Protein AF-A0ABD0RSI5-F1 (afdb_monomer)

Mean predicted aligned error: 16.0 Å

Nearest PDB structures (foldseek):
  1cju-assembly1_A  TM=1.006E+00  e=1.281E-03  Canis lupus familiaris
  8sl4-assembly1_B  TM=8.024E-01  e=5.822E-03  Homo sapiens
  5iso-assembly2_D  TM=2.565E-01  e=7.116E+00  Homo sapiens

Sequence (90 aa):
RIHISKAALDCLNGDYEVEEGHGKDRNDFLRRHNIETFLIKQPEESLLTLPEDIMRDSTNQSDHRTSNTSFTEGTWSPELPFHNIVGKQN

pLDDT: mean 73.41, std 18.25, range [39.0, 95.25]

Foldseek 3Di:
DDKDWPVVVVVCVPPFDKDFPPVLVVDVVCVVVVITMIHTDDDDCVVVDDPPVVVVVVPPPPDDDDDDDDDDPDDADPVDHPPNPPDDDD

Solvent-accessible surface area (backbone atoms only — not comparable to full-atom values): 6080 Å² total; per-residue (Å²): 132,50,82,42,43,53,74,56,50,68,73,46,78,71,83,60,60,68,43,87,46,62,41,38,83,80,31,66,66,33,43,76,69,66,47,55,31,30,26,50,57,81,74,63,65,79,80,72,54,72,58,70,83,64,60,62,65,70,78,73,71,88,80,82,78,94,73,75,99,79,83,80,86,68,62,83,36,96,91,43,74,60,62,71,76,76,74,88,79,136

Organism: Cirrhinus mrigala (NCBI:txid683832)

Radius of gyration: 20.18 Å; Cα contacts (8 Å, |Δi|>4): 75; chains: 1; bounding box: 30×45×51 Å

Secondary structure (DSSP, 8-state):
-EEEEHHHHHTTTT-S-EEE--HHHH-HHHHHTT--EEEEPPPPGGGTS--HHHHGGGGS--------S---SS--BTTBTTGGGS----

Structure (mmCIF, N/CA/C/O backbone):
data_AF-A0ABD0RSI5-F1
#
_entry.id   AF-A0ABD0RSI5-F1
#
loop_
_atom_site.group_PDB
_atom_site.id
_atom_site.type_symbol
_atom_site.label_atom_id
_atom_site.label_alt_id
_atom_site.label_comp_id
_atom_site.label_asym_id
_atom_site.label_entity_id
_atom_site.label_seq_id
_atom_site.pdbx_PDB_ins_code
_atom_site.Cartn_x
_atom_site.Cartn_y
_atom_site.Cartn_z
_atom_site.occupancy
_atom_site.B_iso_or_equiv
_atom_site.auth_seq_id
_atom_site.auth_comp_id
_atom_site.auth_asym_id
_atom_site.auth_atom_id
_atom_site.pdbx_PDB_model_num
ATOM 1 N N . ARG A 1 1 ? -0.655 7.643 4.914 1.00 83.19 1 ARG A N 1
ATOM 2 C CA . ARG A 1 1 ? -0.751 6.351 4.190 1.00 83.19 1 ARG A CA 1
ATOM 3 C C . ARG A 1 1 ? 0.608 5.662 4.243 1.00 83.19 1 ARG A C 1
ATOM 5 O O . ARG A 1 1 ? 1.601 6.309 3.930 1.00 83.19 1 ARG A O 1
ATOM 12 N N . ILE A 1 2 ? 0.655 4.406 4.688 1.00 90.38 2 ILE A N 1
ATOM 13 C CA . ILE A 1 2 ? 1.899 3.645 4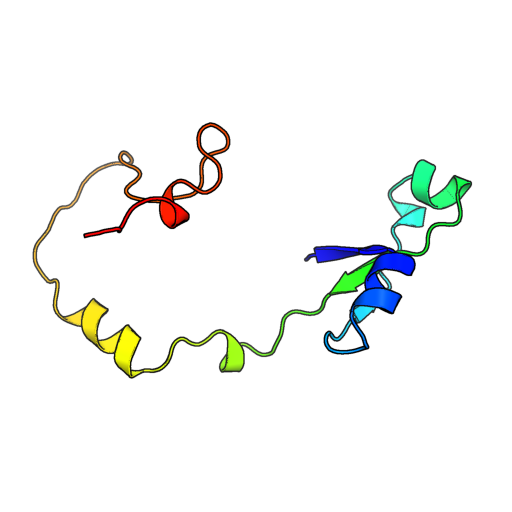.891 1.00 90.38 2 ILE A CA 1
ATOM 14 C C . ILE A 1 2 ? 2.083 2.703 3.700 1.00 90.38 2 ILE A C 1
ATOM 16 O O . ILE A 1 2 ? 1.188 1.909 3.423 1.00 90.38 2 ILE A O 1
ATOM 20 N N . HIS A 1 3 ? 3.212 2.807 2.994 1.00 93.88 3 HIS A N 1
ATOM 21 C CA . HIS A 1 3 ? 3.566 1.912 1.888 1.00 93.88 3 HIS A CA 1
ATOM 22 C C . HIS A 1 3 ? 4.421 0.753 2.397 1.00 93.88 3 HIS A C 1
ATOM 24 O O . HIS A 1 3 ? 5.434 0.975 3.058 1.00 93.88 3 HIS A O 1
ATOM 30 N N . ILE A 1 4 ? 4.052 -0.463 2.018 1.00 94.62 4 ILE A N 1
ATOM 31 C CA . ILE A 1 4 ? 4.794 -1.685 2.324 1.00 94.62 4 ILE A CA 1
ATOM 32 C C . ILE A 1 4 ? 5.023 -2.498 1.049 1.00 94.62 4 ILE A C 1
ATOM 34 O O . ILE A 1 4 ? 4.291 -2.360 0.068 1.00 94.62 4 ILE A O 1
ATOM 38 N N . SER A 1 5 ? 6.055 -3.336 1.038 1.00 95.00 5 SER A N 1
ATOM 39 C CA . SER A 1 5 ? 6.271 -4.314 -0.032 1.00 95.00 5 SER A CA 1
ATOM 40 C C . SER A 1 5 ? 5.480 -5.594 0.237 1.00 95.00 5 SER A C 1
ATOM 42 O O . SER A 1 5 ? 5.082 -5.854 1.373 1.00 95.00 5 SER A O 1
ATOM 44 N N . LYS A 1 6 ? 5.310 -6.435 -0.789 1.00 92.88 6 LYS A N 1
ATOM 45 C CA . LYS A 1 6 ? 4.742 -7.784 -0.628 1.00 92.88 6 LYS A CA 1
ATOM 46 C C . LYS A 1 6 ? 5.435 -8.599 0.469 1.00 92.88 6 LYS A C 1
ATOM 48 O O . LYS A 1 6 ? 4.770 -9.165 1.318 1.00 92.88 6 LYS A O 1
ATOM 53 N 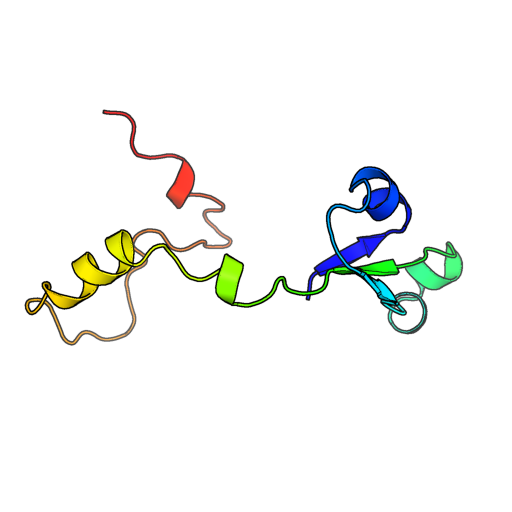N . ALA A 1 7 ? 6.767 -8.571 0.506 1.00 93.12 7 ALA A N 1
ATOM 54 C CA . ALA A 1 7 ? 7.536 -9.293 1.518 1.00 93.12 7 ALA A CA 1
ATOM 55 C C . ALA A 1 7 ? 7.230 -8.817 2.948 1.00 93.12 7 ALA A C 1
ATOM 57 O O . ALA A 1 7 ? 7.193 -9.624 3.867 1.00 93.12 7 ALA A O 1
ATOM 58 N N . ALA A 1 8 ? 6.998 -7.514 3.145 1.00 93.62 8 ALA A N 1
ATOM 59 C CA . ALA A 1 8 ? 6.576 -7.003 4.444 1.00 93.62 8 ALA A CA 1
ATOM 60 C C . ALA A 1 8 ? 5.138 -7.433 4.778 1.00 93.62 8 ALA A C 1
ATOM 62 O O . ALA A 1 8 ? 4.883 -7.806 5.917 1.00 93.62 8 ALA A O 1
ATOM 63 N N . LEU A 1 9 ? 4.227 -7.425 3.793 1.00 93.19 9 LEU A N 1
ATOM 64 C CA . LEU A 1 9 ? 2.845 -7.898 3.947 1.00 93.19 9 LEU A CA 1
ATOM 65 C C . LEU A 1 9 ? 2.778 -9.366 4.389 1.00 93.19 9 LEU A C 1
ATOM 67 O O . LEU A 1 9 ? 2.015 -9.692 5.293 1.00 93.19 9 LEU A O 1
ATOM 71 N N . ASP A 1 10 ? 3.618 -10.225 3.814 1.00 92.88 10 ASP A N 1
ATOM 72 C CA . ASP A 1 10 ? 3.679 -11.646 4.177 1.00 92.88 10 ASP A CA 1
ATOM 73 C C . ASP A 1 10 ? 4.102 -11.846 5.648 1.00 92.88 10 ASP A C 1
ATOM 75 O O . ASP A 1 10 ? 3.662 -12.788 6.308 1.00 92.88 10 ASP A O 1
ATOM 79 N N . CYS A 1 11 ? 4.902 -10.923 6.192 1.00 93.38 11 CYS A N 1
ATOM 80 C CA . CYS A 1 11 ? 5.315 -10.910 7.598 1.00 93.38 11 CYS A CA 1
ATOM 81 C C . CYS A 1 11 ? 4.282 -10.281 8.548 1.00 93.38 11 CYS A C 1
ATOM 83 O O . CYS A 1 11 ? 4.459 -10.366 9.758 1.00 93.38 11 CYS A O 1
ATOM 85 N N . LEU A 1 12 ? 3.239 -9.626 8.028 1.00 89.88 12 LEU A N 1
ATOM 86 C CA . LEU A 1 12 ? 2.189 -8.971 8.821 1.00 89.88 12 LEU A CA 1
ATOM 87 C C . LEU A 1 12 ? 1.027 -9.922 9.161 1.00 89.88 12 LEU A C 1
ATOM 89 O O . LEU A 1 12 ? 0.045 -9.480 9.745 1.00 89.88 12 LEU A O 1
ATOM 93 N N . ASN A 1 13 ? 1.110 -11.200 8.764 1.00 86.94 13 ASN A N 1
ATOM 94 C CA . ASN A 1 13 ? 0.163 -12.280 9.090 1.00 86.94 13 ASN A CA 1
ATOM 95 C C . ASN A 1 13 ? -1.326 -12.008 8.780 1.00 86.94 13 ASN A C 1
ATOM 97 O O . ASN A 1 13 ? -2.184 -12.791 9.179 1.00 86.94 13 ASN A O 1
ATOM 101 N N . GLY A 1 14 ? -1.636 -10.959 8.015 1.00 84.88 14 GLY A N 1
ATOM 102 C CA . GLY A 1 14 ? -3.010 -10.537 7.736 1.00 84.88 14 GLY A CA 1
ATOM 103 C C . GLY A 1 14 ? -3.652 -9.695 8.843 1.00 84.88 14 GLY A C 1
ATOM 104 O O . GLY A 1 14 ? -4.847 -9.432 8.765 1.00 84.88 14 GLY A O 1
ATOM 105 N N . ASP A 1 15 ? -2.879 -9.228 9.827 1.00 87.06 15 ASP A N 1
ATOM 106 C CA . ASP A 1 15 ? -3.377 -8.390 10.929 1.00 87.06 15 ASP A CA 1
ATOM 107 C C . ASP A 1 15 ? -3.819 -6.994 10.463 1.00 87.06 15 ASP A C 1
ATOM 109 O O . ASP A 1 15 ? -4.538 -6.281 11.164 1.00 87.06 15 ASP A O 1
ATOM 113 N N . TYR A 1 16 ? -3.384 -6.593 9.268 1.00 89.69 16 TYR A N 1
ATOM 114 C CA . TYR A 1 16 ? -3.674 -5.295 8.683 1.00 89.69 16 TYR A CA 1
ATOM 115 C C . TYR A 1 16 ? -4.402 -5.450 7.357 1.00 89.69 16 TYR A C 1
ATOM 117 O O . TYR A 1 16 ? -3.960 -6.171 6.460 1.00 89.69 16 TYR A O 1
ATOM 125 N N . GLU A 1 17 ? -5.478 -4.685 7.198 1.00 90.50 17 GLU A N 1
ATOM 126 C CA . GLU A 1 17 ? -6.095 -4.510 5.894 1.00 90.50 17 GLU A CA 1
ATOM 127 C C . GLU A 1 17 ? -5.214 -3.655 4.987 1.00 90.50 17 GLU A C 1
ATOM 129 O O . GLU A 1 17 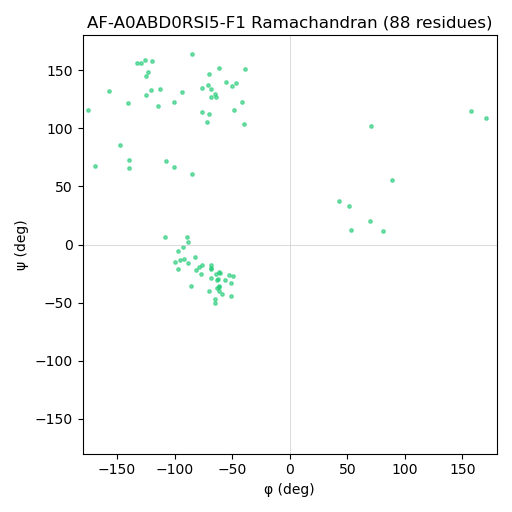? -4.680 -2.616 5.392 1.00 90.50 17 GLU A O 1
ATOM 134 N N . VAL A 1 18 ? -5.101 -4.070 3.727 1.00 93.38 18 VAL A N 1
ATOM 135 C CA . VAL A 1 18 ? -4.273 -3.383 2.737 1.00 93.38 18 VAL A CA 1
ATOM 136 C C . VAL A 1 18 ? -4.998 -3.159 1.415 1.00 93.38 18 VAL A C 1
ATOM 138 O O . VAL A 1 18 ? -5.935 -3.871 1.062 1.00 93.38 18 VAL A O 1
ATOM 141 N N . GLU A 1 19 ? -4.539 -2.153 0.678 1.00 94.25 19 GLU A N 1
ATOM 142 C CA . GLU A 1 19 ? -4.964 -1.793 -0.677 1.00 94.25 19 GLU A CA 1
ATOM 143 C C . GLU A 1 19 ? -3.772 -1.868 -1.640 1.00 94.25 19 GLU A C 1
ATOM 145 O O . GLU A 1 19 ? -2.616 -1.756 -1.221 1.00 94.25 19 GLU A O 1
ATOM 150 N N . GLU A 1 20 ? -4.023 -2.017 -2.942 1.00 92.62 20 GLU A N 1
ATOM 151 C CA . GLU A 1 20 ? -2.953 -1.946 -3.940 1.00 92.62 20 GLU A CA 1
ATOM 152 C C . GLU A 1 20 ? -2.314 -0.550 -3.967 1.00 92.62 20 GLU A C 1
ATOM 154 O O . GLU A 1 20 ? -2.980 0.479 -4.076 1.00 92.62 20 GLU A O 1
ATOM 159 N N . GLY A 1 21 ? -0.985 -0.511 -3.842 1.00 91.38 21 GLY A N 1
ATOM 160 C CA . GLY A 1 21 ? -0.228 0.736 -3.727 1.00 91.38 21 GLY A CA 1
ATOM 161 C C . GLY A 1 21 ? 0.274 1.318 -5.047 1.00 91.38 21 GLY A C 1
ATOM 162 O O . GLY A 1 21 ? 0.765 2.447 -5.045 1.00 91.38 21 GLY A O 1
ATOM 163 N N . HIS A 1 22 ? 0.219 0.547 -6.141 1.00 91.19 22 HIS A N 1
ATOM 164 C CA . HIS A 1 22 ? 0.721 0.909 -7.479 1.00 91.19 22 HIS A CA 1
ATOM 165 C C . HIS A 1 22 ? 2.098 1.611 -7.480 1.00 91.19 22 HIS A C 1
ATOM 167 O O . HIS A 1 22 ? 2.377 2.513 -8.269 1.00 91.19 22 HIS A O 1
ATOM 173 N N . GLY A 1 23 ? 3.012 1.191 -6.599 1.00 89.12 23 GLY A N 1
ATOM 174 C CA . GLY A 1 23 ? 4.328 1.814 -6.437 1.00 89.12 23 GLY A CA 1
ATOM 175 C C . GLY A 1 23 ? 5.186 1.770 -7.703 1.00 89.12 23 GLY A C 1
ATOM 176 O O . GLY A 1 23 ? 6.021 2.650 -7.908 1.00 89.12 23 GLY A O 1
ATOM 177 N N . LYS A 1 24 ? 4.931 0.800 -8.590 1.00 89.06 24 LYS A N 1
ATOM 178 C CA . LYS A 1 24 ? 5.591 0.660 -9.896 1.00 89.06 24 LYS A CA 1
ATOM 179 C C . LYS A 1 24 ? 5.320 1.844 -10.833 1.00 89.06 24 LYS A C 1
ATOM 181 O O . LYS A 1 24 ? 6.196 2.194 -11.617 1.00 89.06 24 LYS A O 1
ATOM 186 N N . ASP A 1 25 ? 4.162 2.491 -10.730 1.00 90.31 25 ASP A N 1
ATOM 187 C CA . ASP A 1 25 ? 3.810 3.618 -11.606 1.00 90.31 25 ASP A CA 1
ATOM 188 C C . ASP A 1 25 ? 4.517 4.906 -11.183 1.00 90.31 25 ASP A C 1
ATOM 190 O O . ASP A 1 25 ? 4.771 5.795 -11.994 1.00 90.31 25 ASP A O 1
ATOM 194 N N . ARG A 1 26 ? 4.876 4.991 -9.899 1.00 89.69 26 ARG A N 1
ATOM 195 C CA . ARG A 1 26 ? 5.505 6.168 -9.294 1.00 89.69 26 ARG A CA 1
ATOM 196 C C . ARG A 1 26 ? 7.023 6.078 -9.214 1.00 89.69 26 ARG A C 1
ATOM 198 O O . ARG A 1 26 ? 7.673 7.106 -9.042 1.00 89.69 26 ARG A O 1
ATOM 205 N N . ASN A 1 27 ? 7.590 4.874 -9.262 1.00 90.88 27 ASN A N 1
ATOM 206 C CA . ASN A 1 27 ? 9.017 4.668 -9.059 1.00 90.88 27 ASN A CA 1
ATOM 207 C C . ASN A 1 27 ? 9.590 3.606 -10.012 1.00 90.88 27 ASN A C 1
ATOM 209 O O . ASN A 1 27 ? 9.215 2.432 -9.983 1.00 90.88 27 ASN A O 1
ATOM 213 N N . ASP A 1 28 ? 10.579 4.023 -10.804 1.00 93.81 28 ASP A N 1
ATOM 214 C CA . ASP A 1 28 ? 11.271 3.171 -11.772 1.00 93.81 28 ASP A CA 1
ATOM 215 C C . ASP A 1 28 ? 12.001 1.981 -11.152 1.00 93.81 28 ASP A C 1
ATOM 217 O O . ASP A 1 28 ? 12.052 0.915 -11.761 1.00 93.81 28 ASP A O 1
ATOM 221 N N . PHE A 1 29 ? 12.574 2.135 -9.958 1.00 93.88 29 PHE A N 1
ATOM 222 C CA . PHE A 1 29 ? 13.257 1.047 -9.260 1.00 93.88 29 PHE A CA 1
ATOM 223 C C . PHE A 1 29 ? 12.263 -0.058 -8.897 1.00 93.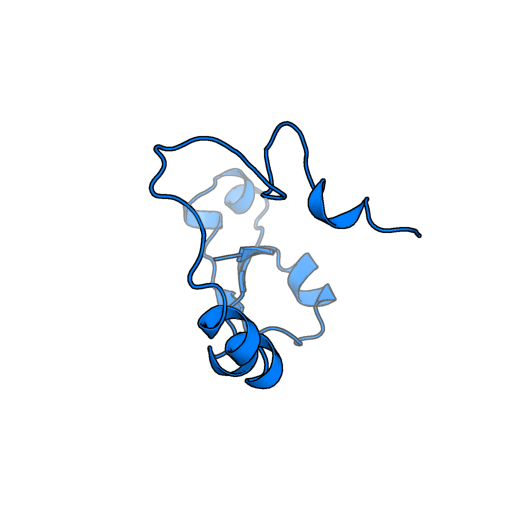88 29 PHE A C 1
ATOM 225 O O . PHE A 1 29 ? 12.497 -1.228 -9.199 1.00 93.88 29 PHE A O 1
ATOM 232 N N . LEU A 1 30 ? 11.107 0.320 -8.343 1.00 93.19 30 LEU A N 1
ATOM 233 C CA . LEU A 1 30 ? 10.042 -0.630 -8.017 1.00 93.19 30 LEU A CA 1
ATOM 234 C C . LEU A 1 30 ? 9.530 -1.345 -9.272 1.00 93.19 30 LEU A C 1
ATOM 236 O O . LEU A 1 30 ? 9.316 -2.556 -9.248 1.00 93.19 30 LEU A O 1
ATOM 240 N N . ARG A 1 31 ? 9.399 -0.622 -10.390 1.00 92.69 31 ARG A N 1
ATOM 241 C CA . ARG A 1 31 ? 9.002 -1.198 -11.679 1.00 92.69 31 ARG A CA 1
ATOM 242 C C . ARG A 1 31 ? 10.033 -2.182 -12.230 1.00 92.69 31 ARG A C 1
ATOM 244 O O . ARG A 1 31 ? 9.668 -3.301 -12.576 1.00 92.69 31 ARG A O 1
ATOM 251 N N . ARG A 1 32 ? 11.312 -1.796 -12.281 1.00 95.19 32 ARG A N 1
ATOM 252 C CA . ARG A 1 32 ? 12.408 -2.625 -12.822 1.00 95.19 32 ARG A CA 1
ATOM 253 C C . ARG A 1 32 ? 12.618 -3.911 -12.031 1.00 95.19 32 ARG A C 1
ATOM 255 O O . ARG A 1 32 ? 12.880 -4.947 -12.628 1.00 95.19 32 ARG A O 1
ATOM 262 N N . HIS A 1 33 ? 12.474 -3.852 -10.710 1.00 94.38 33 HIS A N 1
ATOM 263 C CA . HIS A 1 33 ? 12.605 -5.018 -9.835 1.00 94.38 33 HIS A CA 1
ATOM 264 C C . HIS A 1 33 ? 11.283 -5.769 -9.620 1.00 94.38 33 HIS A C 1
ATOM 266 O O . HIS A 1 33 ? 11.227 -6.689 -8.809 1.00 94.38 33 HIS A O 1
ATOM 272 N N . ASN A 1 34 ? 10.221 -5.386 -10.338 1.00 91.69 34 ASN A N 1
ATOM 273 C CA . ASN A 1 34 ? 8.886 -5.965 -10.228 1.00 91.69 34 ASN A CA 1
ATOM 274 C C . ASN A 1 34 ? 8.352 -6.016 -8.780 1.00 91.69 34 ASN A C 1
ATOM 276 O O . ASN A 1 34 ? 7.595 -6.913 -8.415 1.00 91.69 34 ASN A O 1
ATOM 280 N N . ILE A 1 35 ? 8.712 -5.030 -7.957 1.00 93.25 35 ILE A N 1
ATOM 281 C CA . ILE A 1 35 ? 8.323 -4.974 -6.548 1.00 93.25 35 ILE A CA 1
ATOM 282 C C . ILE A 1 35 ? 6.859 -4.547 -6.461 1.00 93.25 35 ILE A C 1
ATOM 284 O O . ILE A 1 35 ? 6.491 -3.430 -6.826 1.00 93.25 35 ILE A O 1
ATOM 288 N N . GLU A 1 36 ? 6.013 -5.457 -5.991 1.00 93.62 36 GLU A N 1
ATOM 289 C CA . GLU A 1 36 ? 4.624 -5.168 -5.639 1.00 93.62 36 GLU A CA 1
ATOM 290 C C . GLU A 1 36 ? 4.568 -4.426 -4.304 1.00 93.62 36 GLU A C 1
ATOM 292 O O . GLU A 1 36 ? 5.245 -4.792 -3.336 1.00 93.62 36 GLU A O 1
ATOM 297 N N . THR A 1 37 ? 3.760 -3.371 -4.267 1.00 95.25 37 THR A N 1
ATOM 298 C CA . THR A 1 37 ? 3.587 -2.524 -3.087 1.00 95.25 37 THR A CA 1
ATOM 299 C C . THR A 1 37 ? 2.128 -2.436 -2.700 1.00 95.25 37 THR A C 1
ATOM 301 O O . THR A 1 37 ? 1.271 -2.303 -3.576 1.00 95.25 37 THR A O 1
ATOM 304 N N . PHE A 1 38 ? 1.886 -2.363 -1.402 1.00 94.88 38 PHE A N 1
ATOM 305 C CA . PHE A 1 38 ? 0.572 -2.242 -0.800 1.00 94.88 38 PHE A CA 1
ATOM 306 C C . PHE A 1 38 ? 0.527 -1.037 0.138 1.00 94.88 38 PHE A C 1
ATOM 308 O O . PHE A 1 38 ? 1.558 -0.531 0.589 1.00 94.88 38 PHE A O 1
ATOM 315 N N . LEU A 1 39 ? -0.681 -0.563 0.399 1.00 94.69 39 LEU A N 1
ATOM 316 C CA . LEU A 1 39 ? -0.995 0.546 1.282 1.00 94.69 39 LEU A CA 1
ATOM 317 C C . LEU A 1 39 ? -1.784 0.011 2.469 1.00 94.69 39 LEU A C 1
ATOM 319 O O . LEU A 1 39 ? -2.871 -0.518 2.270 1.00 94.69 39 LEU A O 1
ATOM 323 N N . ILE A 1 40 ? -1.271 0.166 3.689 1.00 93.25 40 ILE A N 1
ATOM 324 C CA . ILE A 1 40 ? -2.033 -0.201 4.890 1.00 93.25 40 ILE A CA 1
ATOM 325 C C . ILE A 1 40 ? -3.203 0.773 5.051 1.00 93.25 40 ILE A C 1
ATOM 327 O O . ILE A 1 40 ? -3.000 1.997 5.047 1.00 93.25 40 ILE A O 1
ATOM 331 N N . LYS A 1 41 ? -4.417 0.227 5.176 1.00 90.50 41 LYS A N 1
ATOM 332 C CA . LYS A 1 41 ? -5.619 1.002 5.477 1.00 90.50 41 LYS A CA 1
ATOM 333 C C . LYS A 1 41 ? -5.564 1.506 6.910 1.00 90.50 41 LYS A C 1
ATOM 335 O O . LYS A 1 41 ? -5.024 0.849 7.797 1.00 90.50 41 LYS A O 1
ATOM 340 N N . GLN A 1 42 ? -6.120 2.691 7.135 1.00 81.19 42 GLN A N 1
ATOM 341 C CA . GLN A 1 42 ? -6.289 3.156 8.504 1.00 81.19 42 GLN A CA 1
ATOM 342 C C . GLN A 1 42 ? -7.339 2.279 9.194 1.00 81.19 42 GLN A C 1
ATOM 344 O O . GLN A 1 42 ? -8.373 2.012 8.579 1.00 81.19 42 GLN A O 1
ATOM 349 N N . PRO A 1 43 ? -7.080 1.820 10.430 1.00 73.94 43 PRO A N 1
ATOM 350 C CA . PRO A 1 43 ? -8.122 1.202 11.232 1.00 73.94 43 PRO A CA 1
ATOM 351 C C . PRO A 1 43 ? -9.240 2.219 11.480 1.00 73.94 43 PRO A C 1
ATOM 353 O O . PRO A 1 43 ? -8.988 3.426 11.507 1.00 73.94 43 PRO A O 1
ATOM 356 N N . GLU A 1 44 ? -10.462 1.724 11.666 1.00 70.94 44 GLU A N 1
ATOM 357 C CA . GLU A 1 44 ? -11.617 2.543 12.039 1.00 70.94 44 GLU A CA 1
ATOM 358 C C . GLU A 1 44 ? -11.267 3.437 13.243 1.00 70.94 44 GLU A C 1
ATOM 360 O O . GLU A 1 44 ? -10.653 2.976 14.212 1.00 70.94 44 GLU A O 1
ATOM 365 N N . GLU A 1 45 ? -11.668 4.712 13.189 1.00 60.62 45 GLU A N 1
ATOM 366 C CA . GLU A 1 45 ? -11.392 5.752 14.203 1.00 60.62 45 GLU A CA 1
ATOM 367 C C . GLU A 1 45 ? -11.713 5.288 15.639 1.00 60.62 45 GLU A C 1
ATOM 369 O O . GLU A 1 45 ? -11.079 5.711 16.607 1.00 60.62 45 GLU A O 1
ATOM 374 N N . SER A 1 46 ? -12.647 4.343 15.782 1.00 58.09 46 SER A N 1
ATOM 375 C CA . SER A 1 46 ? -13.026 3.699 17.042 1.00 58.09 46 SER A CA 1
ATOM 376 C C . SER A 1 46 ? -11.858 3.030 17.781 1.00 58.09 46 SER A C 1
ATOM 378 O O . SER A 1 46 ? -11.881 2.976 19.005 1.00 58.09 46 SER A O 1
ATOM 380 N N . LEU A 1 47 ? -10.836 2.535 17.072 1.00 59.38 47 LEU A N 1
ATOM 381 C CA . LEU A 1 47 ? -9.638 1.922 17.674 1.00 59.38 47 LEU A CA 1
ATOM 382 C C . LEU A 1 47 ? -8.529 2.935 17.986 1.00 59.38 47 LEU A C 1
ATOM 384 O O . LEU A 1 47 ? -7.590 2.620 18.715 1.00 59.38 47 LEU A O 1
ATOM 388 N N . LEU A 1 48 ? -8.620 4.136 17.414 1.00 62.75 48 LEU A N 1
ATOM 389 C CA . LEU A 1 48 ? -7.689 5.243 17.647 1.00 62.75 48 LEU A CA 1
ATOM 390 C C . LEU A 1 48 ? -8.204 6.204 18.724 1.00 62.75 48 LEU A C 1
ATOM 392 O O . LEU A 1 48 ? -7.443 7.033 19.227 1.00 62.75 48 LEU A O 1
ATOM 396 N N . THR A 1 49 ? -9.484 6.091 19.088 1.00 58.97 49 THR A N 1
ATOM 397 C CA . THR A 1 49 ? -10.081 6.879 20.161 1.00 58.97 49 THR A CA 1
ATOM 398 C C . THR A 1 49 ? -9.493 6.397 21.483 1.00 58.97 49 THR A C 1
ATOM 400 O O . THR A 1 49 ? -9.719 5.262 21.905 1.00 58.97 49 THR A O 1
ATOM 403 N N . LEU A 1 50 ? -8.696 7.252 22.129 1.00 65.38 50 LEU A N 1
ATOM 404 C CA . LEU A 1 50 ? -8.209 6.981 23.478 1.00 65.38 50 LEU A CA 1
ATOM 405 C C . LEU A 1 50 ? -9.413 6.719 24.399 1.00 65.38 50 LEU A C 1
ATOM 407 O O . LEU A 1 50 ? -10.416 7.426 24.270 1.00 65.38 50 LEU A O 1
ATOM 411 N N . PRO A 1 51 ? -9.329 5.747 25.327 1.00 70.44 51 PRO A N 1
ATOM 412 C CA . PRO A 1 51 ? -10.376 5.509 26.313 1.00 70.44 51 PRO A CA 1
ATOM 413 C C . PRO A 1 51 ? -10.825 6.821 26.965 1.00 70.44 51 PRO A C 1
ATOM 415 O O . PRO A 1 51 ? -9.992 7.672 27.289 1.00 70.44 51 PRO A O 1
ATOM 418 N N . GLU A 1 52 ? -12.132 6.979 27.178 1.00 64.88 52 GLU A N 1
ATOM 419 C CA . GLU A 1 52 ? -12.744 8.201 27.731 1.00 64.88 52 GLU A CA 1
ATOM 420 C C . GLU A 1 52 ? -12.102 8.646 29.053 1.00 64.88 52 GLU A C 1
ATOM 422 O O . GLU A 1 52 ? -12.074 9.835 29.376 1.00 64.88 52 GLU A O 1
ATOM 427 N N . ASP A 1 53 ? -11.527 7.699 29.790 1.00 60.50 53 ASP A N 1
ATOM 428 C CA . ASP A 1 53 ? -10.825 7.917 31.052 1.00 60.50 53 ASP A CA 1
ATOM 429 C C . ASP A 1 53 ? -9.556 8.774 30.893 1.00 60.50 53 ASP A C 1
ATOM 431 O O . ASP A 1 53 ? -9.173 9.468 31.830 1.00 60.50 53 ASP A O 1
ATOM 435 N N . ILE A 1 54 ? -8.940 8.786 29.703 1.00 62.31 54 ILE A N 1
ATOM 436 C CA . ILE A 1 54 ? -7.780 9.627 29.367 1.00 62.31 54 ILE A CA 1
ATOM 437 C C . ILE A 1 54 ? -8.230 11.020 28.889 1.00 62.31 54 ILE A C 1
ATOM 439 O O . ILE A 1 54 ? -7.592 12.021 29.207 1.00 62.31 54 ILE A O 1
ATOM 443 N N . MET A 1 55 ? -9.353 11.125 28.163 1.00 64.50 55 MET A N 1
ATOM 444 C CA . MET A 1 55 ? -9.840 12.415 27.639 1.00 64.50 55 MET A CA 1
ATOM 445 C C . MET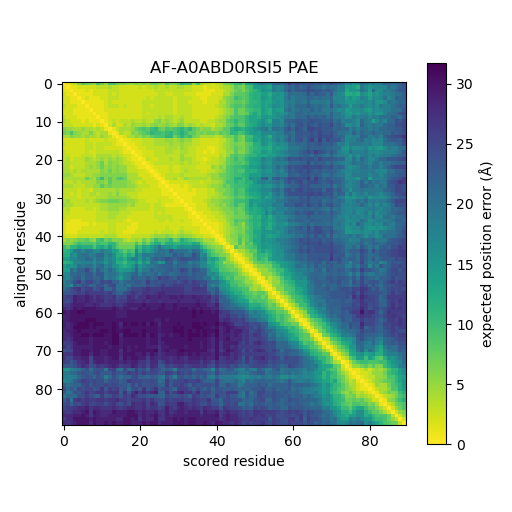 A 1 55 ? -10.333 13.377 28.734 1.00 64.50 55 MET A C 1
ATOM 447 O O . MET A 1 55 ? -10.230 14.594 28.570 1.00 64.50 55 MET A O 1
ATOM 451 N N . ARG A 1 56 ? -10.834 12.867 29.867 1.00 58.62 56 ARG A N 1
ATOM 452 C CA . ARG A 1 56 ? -11.362 13.699 30.970 1.00 58.62 56 ARG A CA 1
ATOM 453 C C . ARG A 1 56 ? -10.295 14.523 31.708 1.00 58.62 56 ARG A C 1
ATOM 455 O O . ARG A 1 56 ? -10.644 15.525 32.327 1.00 58.62 56 ARG A O 1
ATOM 462 N N . ASP A 1 57 ? -9.015 14.157 31.620 1.00 53.09 57 ASP A N 1
ATOM 463 C CA . ASP A 1 57 ? -7.919 14.917 32.249 1.00 53.09 57 ASP A CA 1
ATOM 464 C C . ASP A 1 57 ? -7.559 16.200 31.470 1.00 53.09 57 ASP A C 1
ATOM 466 O O . ASP A 1 57 ? -6.985 17.146 32.007 1.00 53.09 57 ASP A O 1
ATOM 470 N N . SER A 1 58 ? -7.971 16.286 30.199 1.00 53.06 58 SER A N 1
ATOM 471 C CA . SER A 1 58 ? -7.687 17.448 29.344 1.00 53.06 58 SER A CA 1
ATOM 472 C C . SER A 1 58 ? -8.605 18.647 29.614 1.00 53.06 58 SER A C 1
ATOM 474 O O . SER A 1 58 ? -8.269 19.771 29.251 1.00 53.06 58 SER A O 1
ATOM 476 N N . THR A 1 59 ? -9.762 18.450 30.257 1.00 50.25 59 THR A N 1
ATOM 477 C CA . THR A 1 59 ? -10.763 19.517 3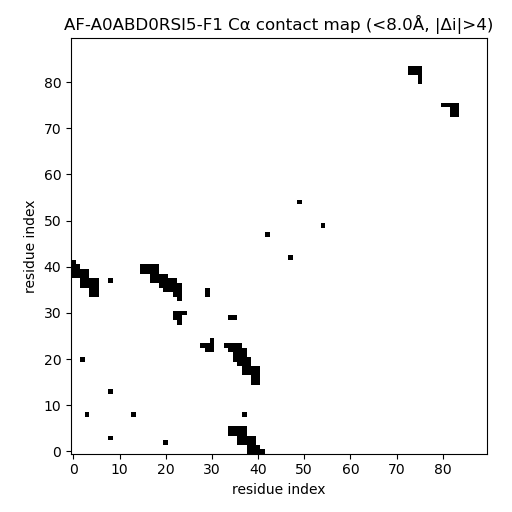0.451 1.00 50.25 59 THR A CA 1
ATOM 478 C C . THR A 1 59 ? -10.631 20.289 31.766 1.00 50.25 59 THR A C 1
ATOM 480 O O . THR A 1 59 ? -11.374 21.245 31.965 1.00 50.25 59 THR A O 1
ATOM 483 N N . ASN A 1 60 ? -9.688 19.928 32.646 1.00 49.31 60 ASN A N 1
ATOM 484 C CA . ASN A 1 60 ? -9.497 20.589 33.949 1.00 49.31 60 ASN A CA 1
ATOM 485 C C . ASN A 1 60 ? -8.234 21.463 34.052 1.00 49.31 60 ASN A C 1
ATOM 487 O O . ASN A 1 60 ? -7.947 21.988 35.125 1.00 49.31 60 ASN A O 1
ATOM 491 N N . GLN A 1 61 ? -7.493 21.677 32.962 1.00 50.62 61 GLN A N 1
ATOM 492 C CA . GLN A 1 61 ? -6.329 22.574 32.960 1.00 50.62 61 GLN A CA 1
ATOM 493 C C . GLN A 1 61 ? -6.678 23.931 32.347 1.00 50.62 61 GLN A C 1
ATOM 495 O O . GLN A 1 61 ? -6.201 24.321 31.285 1.00 50.62 61 GLN A O 1
ATOM 500 N N . SER A 1 62 ? -7.535 24.674 33.040 1.00 47.75 62 SER A N 1
ATOM 501 C CA . SER A 1 62 ? -7.798 26.081 32.758 1.00 47.75 62 SER A CA 1
ATOM 502 C C . SER A 1 62 ? -6.771 26.973 33.457 1.00 47.75 62 SER A C 1
ATOM 504 O O . SER A 1 62 ? -7.177 27.744 34.308 1.00 47.75 62 SER A O 1
ATOM 506 N N . ASP A 1 63 ? -5.470 26.858 33.165 1.00 49.62 63 ASP A N 1
ATOM 507 C CA . ASP A 1 63 ? -4.478 27.823 33.681 1.00 49.62 63 ASP A CA 1
ATOM 508 C C . ASP A 1 63 ? -3.089 27.681 33.035 1.00 49.62 63 ASP A C 1
ATOM 510 O O . ASP A 1 63 ? -2.152 27.301 33.724 1.00 49.62 63 ASP A O 1
ATOM 514 N N . HIS A 1 64 ? -2.899 27.975 31.737 1.00 45.75 64 HIS A N 1
ATOM 515 C CA . HIS A 1 64 ? -1.634 28.576 31.251 1.00 45.75 64 HIS A CA 1
ATOM 516 C C . HIS A 1 64 ? -1.609 28.960 29.753 1.00 45.75 64 HIS A C 1
ATOM 518 O O . HIS A 1 64 ? -1.535 28.128 28.860 1.00 45.75 64 HIS A O 1
ATOM 524 N N . ARG A 1 65 ? -1.481 30.279 29.545 1.00 42.88 65 ARG A N 1
ATOM 525 C CA . ARG A 1 65 ? -0.652 30.971 28.535 1.00 42.88 65 ARG A CA 1
ATOM 526 C C . ARG A 1 65 ? -1.039 30.899 27.051 1.00 42.88 65 ARG A C 1
ATOM 528 O O . ARG A 1 65 ? -0.605 30.052 26.284 1.00 42.88 65 ARG A O 1
ATOM 535 N N . THR A 1 66 ? -1.634 32.006 26.609 1.00 52.50 66 THR A N 1
ATOM 536 C CA . THR A 1 66 ? -1.360 32.613 25.299 1.00 52.50 66 THR A CA 1
ATOM 537 C C . THR A 1 66 ? 0.155 32.737 25.080 1.00 52.50 66 THR A C 1
ATOM 539 O O . THR A 1 66 ? 0.814 33.471 25.821 1.00 52.50 66 THR A O 1
ATOM 542 N N . SER A 1 67 ? 0.740 32.051 24.096 1.00 45.75 67 SER A N 1
ATOM 543 C CA . SER A 1 67 ? 2.127 32.285 23.666 1.00 45.75 67 SER A CA 1
ATOM 544 C C . SER A 1 67 ? 2.356 31.815 22.231 1.00 45.75 67 SER A C 1
ATOM 546 O O . SER A 1 67 ? 1.983 30.710 21.853 1.00 45.75 67 SER A O 1
ATOM 548 N N . ASN A 1 68 ? 2.982 32.704 21.461 1.00 45.91 68 ASN A N 1
ATOM 549 C CA . ASN A 1 68 ? 3.596 32.480 20.158 1.00 45.91 68 ASN A CA 1
ATOM 550 C C . ASN A 1 68 ? 4.317 31.131 20.050 1.00 45.91 68 ASN A C 1
ATOM 552 O O . ASN A 1 68 ? 4.902 30.644 21.012 1.00 45.91 68 ASN A O 1
ATOM 556 N N . THR A 1 69 ? 4.365 30.612 18.824 1.00 56.12 69 THR A N 1
ATOM 557 C CA . THR A 1 69 ? 5.161 29.460 18.391 1.00 56.12 69 THR A CA 1
ATOM 558 C C . THR A 1 69 ? 6.559 29.454 19.025 1.00 56.12 69 THR A C 1
ATOM 560 O O . THR A 1 69 ? 7.409 30.239 18.610 1.00 56.12 69 THR A O 1
ATOM 563 N 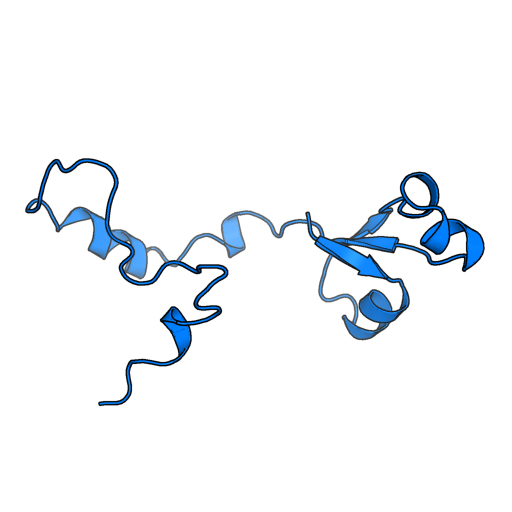N . SER A 1 70 ? 6.795 28.608 20.029 1.00 45.53 70 SER A N 1
ATOM 564 C CA . SER A 1 70 ? 8.097 28.056 20.449 1.00 45.53 70 SER A CA 1
ATOM 565 C C . SER A 1 70 ? 7.919 27.326 21.779 1.00 45.53 70 SER A C 1
ATOM 567 O O . SER A 1 70 ? 7.717 27.977 22.796 1.00 45.53 70 SER A O 1
ATOM 569 N N . PHE A 1 71 ? 7.999 25.995 21.759 1.00 41.69 71 PHE A N 1
ATOM 570 C CA . PHE A 1 71 ? 8.828 25.158 22.640 1.00 41.69 71 PHE A CA 1
ATOM 571 C C . PHE A 1 71 ? 8.240 23.743 22.691 1.00 41.69 71 PHE A C 1
ATOM 573 O O . PHE A 1 71 ? 7.115 23.499 23.112 1.00 41.69 71 PHE A O 1
ATOM 580 N N . THR A 1 72 ? 9.033 22.829 22.159 1.00 53.12 72 THR A N 1
ATOM 581 C CA . THR A 1 72 ? 8.835 21.393 22.048 1.00 53.12 72 THR A CA 1
ATOM 582 C C . THR A 1 72 ? 8.966 20.735 23.421 1.00 53.12 72 THR A C 1
ATOM 584 O O . THR A 1 72 ? 10.085 20.564 23.900 1.00 53.12 72 THR A O 1
ATOM 587 N N . GLU A 1 73 ? 7.868 20.312 24.040 1.00 51.12 73 GLU A N 1
ATOM 588 C CA . GLU A 1 73 ? 7.926 19.472 25.245 1.00 51.12 73 GLU A CA 1
ATOM 589 C C . GLU A 1 73 ? 7.499 18.045 24.906 1.00 51.12 73 GLU A C 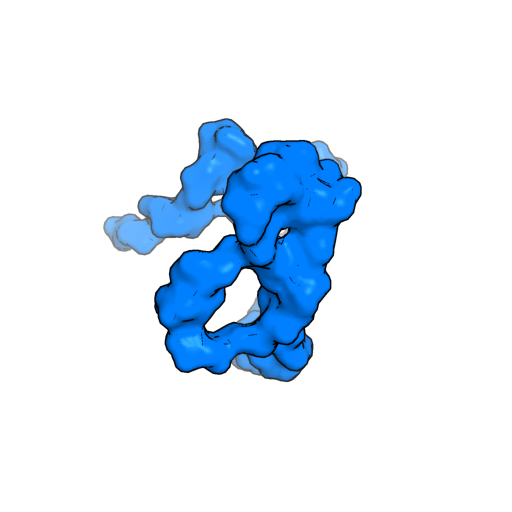1
ATOM 591 O O . GLU A 1 73 ? 6.404 17.580 25.201 1.00 51.12 73 GLU A O 1
ATOM 596 N N . GLY A 1 74 ? 8.391 17.369 24.184 1.00 56.25 74 GLY A N 1
ATOM 597 C CA . GLY A 1 74 ? 8.205 15.988 23.771 1.00 56.25 74 GLY A CA 1
ATOM 598 C C . GLY A 1 74 ? 7.475 15.860 22.438 1.00 56.25 74 GLY A C 1
ATOM 599 O O . GLY A 1 74 ? 6.455 15.186 22.330 1.00 56.25 74 GLY A O 1
ATOM 600 N N . THR A 1 75 ? 7.971 16.495 21.381 1.00 63.09 75 THR A N 1
ATOM 601 C CA . THR A 1 75 ? 7.484 16.228 20.023 1.00 63.09 75 THR A CA 1
ATOM 602 C C . THR A 1 75 ? 8.667 15.859 19.153 1.00 63.09 75 THR A C 1
ATOM 604 O O . THR A 1 75 ? 9.688 16.542 19.157 1.00 63.09 75 THR A O 1
ATOM 607 N N . TRP A 1 76 ? 8.518 14.734 18.460 1.00 58.53 76 TRP A N 1
ATOM 608 C CA . TRP A 1 76 ? 9.486 14.158 17.537 1.00 58.53 76 TRP A CA 1
ATOM 609 C C . TRP A 1 76 ? 10.143 15.241 16.669 1.00 58.53 76 TRP A C 1
ATOM 611 O O . TRP A 1 76 ? 9.448 15.987 15.979 1.00 58.53 76 TRP A O 1
ATOM 621 N N . SER A 1 77 ? 11.473 15.332 16.709 1.00 62.56 77 SER A N 1
ATOM 622 C CA . SER A 1 77 ? 12.249 16.209 15.834 1.00 62.56 77 SER A CA 1
ATOM 623 C C . SER A 1 77 ? 13.270 15.376 15.052 1.00 62.56 77 SER A C 1
ATOM 625 O O . SER A 1 77 ? 13.743 14.358 15.561 1.00 62.56 77 SER A O 1
ATOM 627 N N . PRO A 1 78 ? 13.623 15.773 13.817 1.00 61.19 78 PRO A N 1
ATOM 628 C CA . PRO A 1 78 ? 14.629 15.060 13.027 1.00 61.19 78 PRO A CA 1
ATOM 629 C C . PRO A 1 78 ? 16.010 15.059 13.701 1.00 61.19 78 PRO A C 1
ATOM 631 O O . PRO A 1 78 ? 16.798 14.150 13.468 1.00 61.19 78 PRO A O 1
ATOM 634 N N . GLU A 1 79 ? 16.264 16.038 14.575 1.00 73.88 79 GLU A N 1
ATOM 635 C CA . GLU A 1 79 ? 17.486 16.145 15.379 1.00 73.88 79 GLU A CA 1
ATOM 636 C C . GLU A 1 79 ? 17.457 15.260 16.640 1.00 73.88 79 GLU A C 1
ATOM 638 O O . GLU A 1 79 ? 18.505 14.915 17.179 1.00 73.88 79 GLU A O 1
ATOM 643 N N . LEU A 1 80 ? 16.270 14.873 17.126 1.00 68.62 80 LEU A N 1
ATOM 644 C CA . LEU A 1 80 ? 16.085 14.037 18.317 1.00 68.62 80 LEU A CA 1
ATOM 645 C C . LEU A 1 80 ? 14.962 13.007 18.093 1.00 68.62 80 LEU A C 1
ATOM 647 O O . LEU A 1 80 ? 13.863 13.129 18.658 1.00 68.62 80 LEU A O 1
ATOM 651 N N . PRO A 1 81 ? 15.210 11.965 17.280 1.00 63.28 81 PRO A N 1
ATOM 652 C CA . PRO A 1 81 ? 14.233 10.910 17.081 1.00 63.28 81 PRO A CA 1
ATOM 653 C C . PRO A 1 81 ? 14.018 10.162 18.404 1.00 63.28 81 PRO A C 1
ATOM 655 O O . PRO A 1 81 ? 14.966 9.739 19.061 1.00 63.28 81 PRO A O 1
ATOM 658 N N . PHE A 1 82 ? 12.750 9.997 18.790 1.00 65.31 82 PHE A N 1
ATOM 659 C CA . PHE A 1 82 ? 12.320 9.231 19.972 1.00 65.31 82 PHE A CA 1
ATOM 660 C C . PHE A 1 82 ? 12.662 9.835 21.347 1.00 65.31 82 PHE A C 1
ATOM 662 O O . PHE A 1 82 ? 12.595 9.126 22.351 1.00 65.31 82 PHE A O 1
ATOM 669 N N . HIS A 1 83 ? 12.940 11.144 21.430 1.00 64.75 83 HIS A N 1
ATOM 670 C CA . HIS A 1 83 ? 13.175 11.834 22.712 1.00 64.75 83 HIS A CA 1
ATOM 671 C C . HIS A 1 83 ? 12.072 11.568 23.757 1.00 64.75 83 HIS A C 1
ATOM 673 O O . HIS A 1 83 ? 12.346 11.417 24.943 1.00 64.75 83 HIS A O 1
ATOM 679 N N . ASN A 1 84 ? 10.832 11.401 23.296 1.00 61.41 84 ASN A N 1
ATOM 680 C CA . ASN A 1 84 ? 9.658 11.154 24.135 1.00 61.41 84 ASN A CA 1
ATOM 681 C C . ASN A 1 84 ? 9.649 9.788 24.835 1.00 61.41 84 ASN A C 1
ATOM 683 O O . ASN A 1 84 ? 8.901 9.607 25.788 1.00 61.41 84 ASN A O 1
ATOM 687 N N . ILE A 1 85 ? 10.410 8.810 24.335 1.00 62.28 85 ILE A N 1
ATOM 688 C CA . ILE A 1 85 ? 10.319 7.405 24.768 1.00 62.28 85 ILE A CA 1
ATOM 689 C C . ILE A 1 85 ? 11.422 7.051 25.777 1.00 62.28 85 ILE A C 1
ATOM 691 O O . ILE A 1 85 ? 11.348 6.032 26.455 1.00 62.28 85 ILE A O 1
ATOM 695 N N . VAL A 1 86 ? 12.457 7.888 25.890 1.00 60.34 86 VAL A N 1
ATOM 696 C CA . VAL A 1 86 ? 13.702 7.543 26.598 1.00 60.34 86 VAL A CA 1
ATOM 697 C C . VAL A 1 86 ? 13.754 8.064 28.045 1.00 60.34 86 VAL A C 1
ATOM 699 O O . VAL A 1 86 ? 14.664 7.699 28.783 1.00 60.34 86 VAL A O 1
ATOM 702 N N . GLY A 1 87 ? 12.784 8.853 28.519 1.00 60.09 87 GLY A N 1
ATOM 703 C CA . GLY A 1 87 ? 12.979 9.620 29.757 1.00 60.09 87 GLY A CA 1
ATOM 704 C C . GLY A 1 87 ? 11.804 9.707 30.723 1.00 60.09 87 GLY A C 1
ATOM 705 O O . GLY A 1 87 ? 11.352 10.813 30.981 1.00 60.09 87 GLY A O 1
ATOM 706 N N . LYS A 1 88 ? 11.375 8.592 31.328 1.00 60.78 88 LYS A N 1
ATOM 707 C CA . LYS A 1 88 ? 10.890 8.578 32.727 1.00 60.78 88 LYS A CA 1
ATOM 708 C C . LYS A 1 88 ? 11.232 7.237 33.380 1.00 60.78 88 LYS A C 1
ATOM 710 O O . LYS A 1 88 ? 10.439 6.303 33.371 1.00 60.78 88 LYS A O 1
ATOM 715 N N . GLN A 1 89 ? 12.443 7.154 33.921 1.00 51.41 89 GLN A N 1
ATOM 716 C CA . GLN A 1 89 ? 1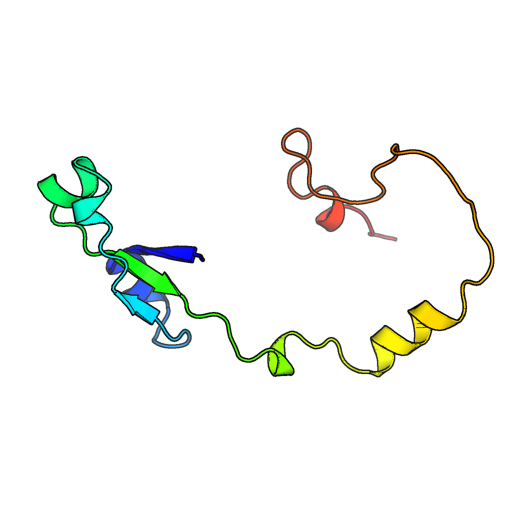2.821 6.166 34.933 1.00 51.41 89 GLN A CA 1
ATOM 717 C C . GLN A 1 89 ? 13.082 6.966 36.215 1.00 51.41 89 GLN A C 1
ATOM 719 O O . GLN A 1 89 ? 13.667 8.044 36.125 1.00 51.41 89 GLN A O 1
ATOM 724 N N . ASN A 1 90 ? 12.531 6.473 37.326 1.00 39.00 90 ASN A N 1
ATOM 725 C CA . ASN A 1 90 ? 12.257 7.182 38.587 1.00 39.00 90 ASN A CA 1
ATOM 726 C C . ASN A 1 90 ? 13.437 7.929 39.217 1.00 39.00 90 ASN A C 1
ATOM 728 O O . ASN A 1 90 ? 14.565 7.391 39.171 1.00 39.00 90 ASN A O 1
#